Protein AF-A0A534P3T1-F1 (afdb_monomer_lite)

Radius of gyration: 12.45 Å; chains: 1; bounding box: 28×22×39 Å

Secondary structure (DSSP, 8-state):
-PPPP--EEEEETTEEEE-STT-GGGPEEEES-HHHHHHHHHHTT-S--EEEEHHHHTTS---HHHHHTT-

Structure (mmCIF, N/CA/C/O backbone):
data_AF-A0A534P3T1-F1
#
_entry.id   AF-A0A534P3T1-F1
#
loop_
_atom_site.group_PDB
_atom_site.id
_atom_site.type_symbol
_atom_site.label_atom_id
_atom_site.label_alt_id
_atom_site.label_comp_id
_atom_site.label_asym_id
_atom_site.label_entity_id
_atom_site.label_seq_id
_atom_site.pdbx_PDB_ins_code
_atom_site.Cartn_x
_atom_site.Cartn_y
_atom_site.Cartn_z
_atom_site.occupancy
_atom_site.B_iso_or_equiv
_atom_site.auth_seq_id
_atom_site.auth_comp_id
_atom_site.auth_asym_id
_atom_site.auth_atom_id
_atom_site.pdbx_PDB_model_num
ATOM 1 N N . MET A 1 1 ? -0.332 12.167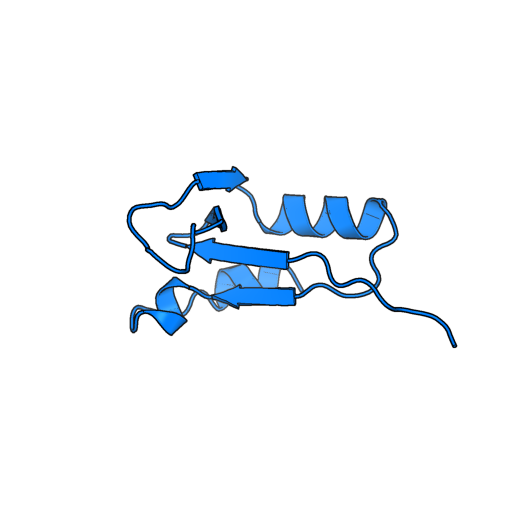 26.723 1.00 64.81 1 MET A N 1
ATOM 2 C CA . MET A 1 1 ? 0.032 12.184 25.288 1.00 64.81 1 MET A CA 1
ATOM 3 C C . MET A 1 1 ? -0.364 10.853 24.677 1.00 64.81 1 MET A C 1
ATOM 5 O O . MET A 1 1 ? 0.134 9.831 25.134 1.00 64.81 1 MET A O 1
ATOM 9 N N . THR A 1 2 ? -1.263 10.845 23.696 1.00 83.75 2 THR A N 1
ATOM 10 C CA . THR A 1 2 ? -1.720 9.607 23.042 1.00 83.75 2 THR A CA 1
ATOM 11 C C . THR A 1 2 ? -0.880 9.367 21.791 1.00 83.75 2 THR A C 1
ATOM 13 O O . THR A 1 2 ? -0.749 10.265 20.963 1.00 83.75 2 THR A O 1
ATOM 16 N N . ARG A 1 3 ? -0.279 8.180 21.656 1.00 87.25 3 ARG A N 1
ATOM 17 C CA . ARG A 1 3 ? 0.446 7.790 20.436 1.00 87.25 3 ARG A CA 1
ATOM 18 C C . ARG A 1 3 ? -0.560 7.326 19.381 1.00 87.25 3 ARG A C 1
ATOM 20 O O . ARG A 1 3 ? -1.445 6.538 19.700 1.00 87.25 3 ARG A O 1
ATOM 27 N N . VAL A 1 4 ? -0.413 7.797 18.145 1.00 92.50 4 VAL A N 1
ATOM 28 C CA . VAL A 1 4 ? -1.210 7.346 16.993 1.00 92.50 4 VAL A CA 1
ATOM 29 C C . VAL A 1 4 ? -0.395 6.320 16.210 1.00 92.50 4 VAL A C 1
ATOM 31 O O . VAL A 1 4 ? 0.785 6.545 15.947 1.00 92.50 4 VAL A O 1
ATOM 34 N N . LEU A 1 5 ? -1.017 5.195 15.858 1.00 93.50 5 LEU A N 1
ATOM 35 C CA . LEU A 1 5 ? -0.424 4.171 15.000 1.00 93.50 5 LEU A CA 1
ATOM 36 C C . LEU A 1 5 ? -0.983 4.306 13.583 1.00 93.50 5 LEU A C 1
ATOM 38 O O . LEU A 1 5 ? -2.189 4.474 13.408 1.00 93.50 5 LEU A O 1
ATOM 42 N N . TYR A 1 6 ? -0.099 4.190 12.594 1.00 96.56 6 TYR A N 1
ATOM 43 C CA . TYR A 1 6 ? -0.425 4.260 11.172 1.00 96.56 6 TYR A CA 1
ATOM 44 C C . TYR A 1 6 ? -0.027 2.935 10.513 1.00 96.56 6 TYR A C 1
ATOM 46 O O . TYR A 1 6 ? 1.144 2.758 10.166 1.00 96.56 6 TYR A O 1
ATOM 54 N N . PRO A 1 7 ? -0.947 1.965 10.375 1.00 96.75 7 PRO A N 1
ATOM 55 C CA . PRO A 1 7 ? -0.690 0.771 9.583 1.00 96.75 7 PRO A CA 1
ATOM 56 C C . PRO A 1 7 ? -0.298 1.152 8.153 1.00 96.75 7 PRO A C 1
ATOM 58 O O . PRO A 1 7 ? -0.904 2.044 7.554 1.00 96.75 7 PRO A O 1
ATOM 61 N N . ALA A 1 8 ? 0.730 0.487 7.629 1.00 97.81 8 ALA A N 1
ATOM 62 C CA . ALA A 1 8 ? 1.298 0.796 6.324 1.00 97.81 8 ALA A CA 1
ATOM 63 C C . ALA A 1 8 ? 0.799 -0.167 5.239 1.00 97.81 8 ALA A C 1
ATOM 65 O O . ALA A 1 8 ? 0.747 -1.380 5.469 1.00 97.81 8 ALA A O 1
ATOM 66 N N . ILE A 1 9 ? 0.486 0.376 4.063 1.00 98.38 9 ILE A N 1
ATOM 67 C CA . ILE A 1 9 ? 0.210 -0.367 2.831 1.00 98.38 9 ILE A CA 1
ATOM 68 C C . ILE A 1 9 ? 1.143 0.178 1.748 1.00 98.38 9 ILE A C 1
ATOM 70 O O . ILE A 1 9 ? 0.920 1.271 1.227 1.00 98.38 9 ILE A O 1
ATOM 74 N N . ASP A 1 10 ? 2.170 -0.595 1.401 1.00 98.56 10 ASP A N 1
ATOM 75 C CA . ASP A 1 10 ? 3.060 -0.268 0.289 1.00 98.56 10 ASP A CA 1
ATOM 76 C C . ASP A 1 10 ? 2.521 -0.947 -0.980 1.00 98.56 10 ASP A C 1
ATOM 78 O O . ASP A 1 10 ? 2.324 -2.163 -0.999 1.00 98.56 10 ASP A O 1
ATOM 82 N N . LEU A 1 11 ? 2.248 -0.173 -2.029 1.00 98.62 11 LEU A N 1
ATOM 83 C CA . LEU A 1 11 ? 1.647 -0.633 -3.278 1.00 98.62 11 LEU A CA 1
ATOM 84 C C . LEU A 1 11 ? 2.720 -0.860 -4.337 1.00 98.62 11 LEU A C 1
ATOM 86 O O . LEU A 1 11 ? 3.402 0.084 -4.725 1.00 98.62 11 LEU A O 1
ATOM 90 N N . LEU A 1 12 ? 2.828 -2.079 -4.856 1.00 98.56 12 LEU A N 1
ATOM 91 C CA . LEU A 1 12 ? 3.731 -2.418 -5.957 1.00 98.56 12 LEU A CA 1
ATOM 92 C C . LEU A 1 12 ? 3.014 -3.334 -6.948 1.00 98.56 12 LEU A C 1
ATOM 94 O O . LEU A 1 12 ? 2.537 -4.406 -6.561 1.00 98.56 12 LEU A O 1
ATOM 98 N N . ALA A 1 13 ? 2.947 -2.927 -8.217 1.00 97.56 13 ALA A N 1
ATOM 99 C CA . ALA A 1 13 ? 2.253 -3.643 -9.283 1.00 97.56 13 ALA A CA 1
ATOM 100 C C . ALA A 1 13 ? 0.827 -4.078 -8.884 1.00 97.56 13 ALA A C 1
ATOM 102 O O . ALA A 1 13 ? 0.446 -5.241 -9.034 1.00 97.56 13 ALA A O 1
ATOM 103 N N . GLY A 1 14 ? 0.053 -3.154 -8.310 1.00 98.06 14 GLY A N 1
ATOM 104 C CA . GLY A 1 14 ? -1.339 -3.365 -7.909 1.00 98.06 14 GLY A CA 1
ATOM 105 C C . GLY A 1 14 ? -1.560 -4.120 -6.594 1.00 98.06 14 GLY A C 1
ATOM 106 O O . GLY A 1 14 ? -2.711 -4.345 -6.222 1.00 98.06 14 GLY A O 1
ATOM 107 N N . ARG A 1 15 ? -0.498 -4.514 -5.880 1.00 98.56 15 ARG A N 1
ATOM 108 C CA . ARG A 1 15 ? -0.570 -5.382 -4.690 1.00 98.56 15 ARG A CA 1
ATOM 109 C C . ARG A 1 15 ? 0.014 -4.717 -3.452 1.00 98.56 15 ARG A C 1
ATOM 111 O O . ARG A 1 15 ? 0.877 -3.852 -3.565 1.00 98.56 15 ARG A O 1
ATOM 118 N N . ALA A 1 16 ? -0.412 -5.166 -2.272 1.00 98.44 16 ALA A N 1
ATOM 119 C CA . ALA A 1 16 ? 0.157 -4.737 -0.999 1.00 98.44 16 ALA A CA 1
ATOM 120 C C . ALA A 1 16 ? 1.388 -5.591 -0.673 1.00 98.44 16 ALA A C 1
ATOM 122 O O . ALA A 1 16 ? 1.290 -6.816 -0.531 1.00 98.44 16 ALA A O 1
ATOM 123 N N . VAL A 1 17 ? 2.547 -4.950 -0.544 1.00 98.56 17 VAL A N 1
ATOM 124 C CA . VAL A 1 17 ? 3.837 -5.619 -0.359 1.00 98.56 17 VAL A CA 1
ATOM 125 C C . VAL A 1 17 ? 4.607 -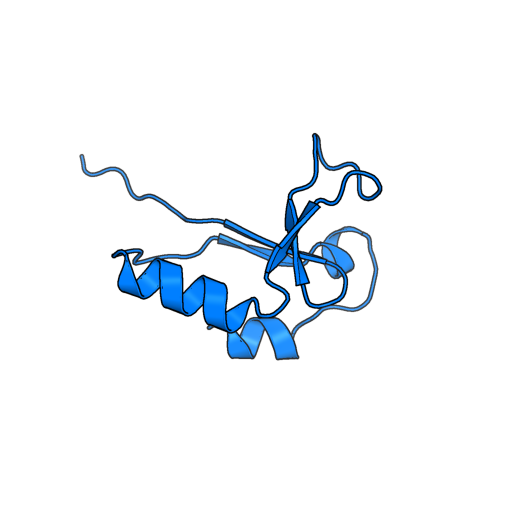5.079 0.845 1.00 98.56 17 VAL A C 1
ATOM 127 O O . VAL A 1 17 ? 4.218 -4.106 1.485 1.00 98.56 17 VAL A O 1
ATOM 130 N N . ARG A 1 18 ? 5.737 -5.717 1.149 1.00 98.25 18 ARG A N 1
ATOM 131 C CA . ARG A 1 18 ? 6.817 -5.127 1.942 1.00 98.25 18 ARG A CA 1
ATOM 132 C C . ARG A 1 18 ? 8.144 -5.367 1.244 1.00 98.25 18 ARG A C 1
ATOM 134 O O . ARG A 1 18 ? 8.392 -6.476 0.771 1.00 98.25 18 ARG A O 1
ATOM 141 N N . LEU A 1 19 ? 9.001 -4.352 1.244 1.00 98.19 19 LEU A N 1
ATOM 142 C CA . LEU A 1 19 ? 10.391 -4.471 0.812 1.00 98.19 19 LEU A CA 1
ATOM 143 C C . LEU A 1 19 ? 11.307 -4.612 2.030 1.00 98.19 19 LEU A C 1
ATOM 145 O O . LEU A 1 19 ? 11.114 -3.950 3.053 1.00 98.19 19 LEU A O 1
ATOM 149 N N . ARG A 1 20 ? 12.350 -5.429 1.911 1.00 97.62 20 ARG A N 1
ATOM 150 C CA . ARG A 1 20 ? 13.488 -5.416 2.829 1.00 97.62 20 ARG A CA 1
ATOM 151 C C . ARG A 1 20 ? 14.417 -4.279 2.415 1.00 97.62 20 ARG A C 1
ATOM 153 O O . ARG A 1 20 ? 14.921 -4.272 1.301 1.00 97.62 20 ARG A O 1
ATOM 160 N N . GLN A 1 21 ? 14.619 -3.310 3.310 1.00 96.12 21 GLN A N 1
ATOM 161 C CA . GLN A 1 21 ? 15.530 -2.172 3.094 1.00 96.12 2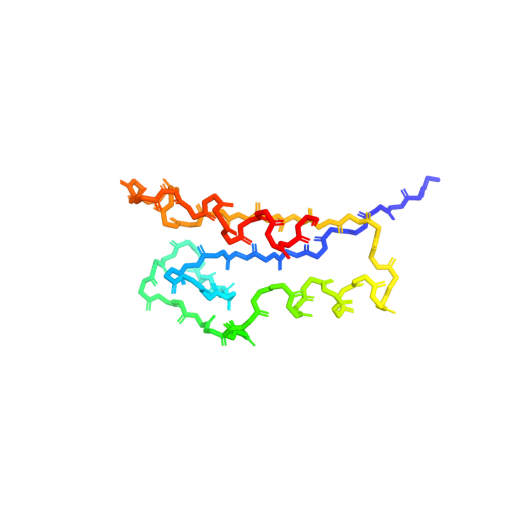1 GLN A CA 1
ATOM 162 C C . GLN A 1 21 ? 15.273 -1.387 1.787 1.00 96.12 21 GLN A C 1
ATOM 164 O O . GLN A 1 21 ? 16.186 -0.797 1.226 1.00 96.12 21 GLN A O 1
ATOM 169 N N . GLY A 1 22 ? 14.028 -1.370 1.296 1.00 95.50 22 GLY A N 1
ATOM 170 C CA . GLY A 1 22 ? 13.665 -0.673 0.056 1.00 95.50 22 GLY A CA 1
ATOM 171 C C . GLY A 1 22 ? 14.069 -1.396 -1.235 1.00 95.50 22 GLY A C 1
ATOM 172 O O . GLY A 1 22 ? 13.825 -0.878 -2.320 1.00 95.50 22 GLY A O 1
ATOM 173 N N . GLU A 1 23 ? 14.640 -2.601 -1.159 1.00 97.06 23 GLU A N 1
ATOM 174 C CA . GLU A 1 23 ? 15.033 -3.355 -2.348 1.00 97.06 23 GLU A CA 1
ATOM 175 C C . GLU A 1 23 ? 13.808 -3.942 -3.059 1.00 97.06 23 GLU A C 1
ATOM 177 O O . GLU A 1 23 ? 13.162 -4.859 -2.548 1.00 97.06 23 GLU A O 1
ATOM 182 N N . ARG A 1 24 ? 13.502 -3.468 -4.271 1.00 95.12 24 ARG A N 1
ATOM 183 C CA . ARG A 1 24 ? 12.317 -3.899 -5.039 1.00 95.12 24 ARG A CA 1
ATOM 184 C C . ARG A 1 24 ? 12.250 -5.413 -5.265 1.00 95.12 24 ARG A C 1
ATOM 186 O O . ARG A 1 24 ? 11.189 -6.013 -5.141 1.00 95.12 24 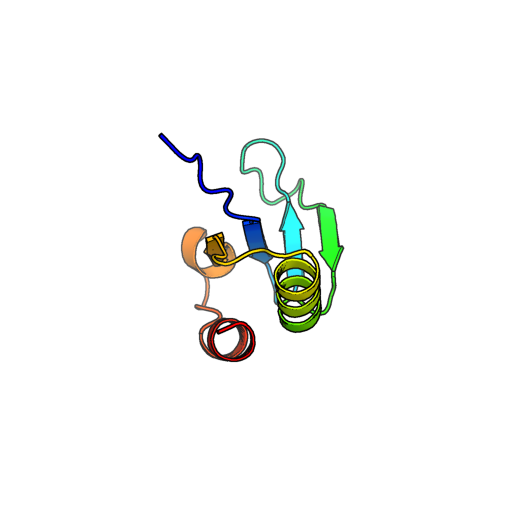ARG A O 1
ATOM 193 N N . GLN A 1 25 ? 13.392 -6.039 -5.536 1.00 96.06 25 GLN A N 1
ATOM 194 C CA . GLN A 1 25 ? 13.525 -7.488 -5.740 1.00 96.06 25 GLN A CA 1
ATOM 195 C C . GLN A 1 25 ? 13.203 -8.330 -4.494 1.00 96.06 25 GLN A C 1
ATOM 197 O O . GLN A 1 25 ? 12.942 -9.522 -4.604 1.00 96.06 25 GLN A O 1
ATOM 202 N N . SER A 1 26 ? 13.198 -7.716 -3.309 1.00 97.75 26 SER A N 1
ATOM 203 C CA . SER A 1 26 ? 12.873 -8.384 -2.046 1.00 97.75 26 SER A CA 1
ATOM 204 C C . SER A 1 26 ? 11.378 -8.356 -1.712 1.00 97.75 26 SER A C 1
ATOM 206 O O . SER A 1 26 ? 10.991 -8.721 -0.600 1.00 97.75 26 SER A O 1
ATOM 208 N N . ALA A 1 27 ? 10.539 -7.885 -2.642 1.00 97.62 27 ALA A N 1
ATOM 209 C CA . ALA A 1 27 ? 9.116 -7.710 -2.413 1.00 97.62 27 ALA A CA 1
ATOM 210 C C . ALA A 1 27 ? 8.450 -9.009 -1.951 1.00 97.62 27 ALA A C 1
ATOM 212 O O . ALA A 1 27 ? 8.401 -10.009 -2.668 1.00 97.62 27 ALA A O 1
ATOM 213 N N . ARG A 1 28 ? 7.864 -8.957 -0.756 1.00 98.25 28 ARG A N 1
ATOM 214 C CA . ARG A 1 28 ? 6.937 -9.973 -0.267 1.00 98.25 28 ARG A CA 1
ATOM 215 C C . ARG A 1 28 ? 5.516 -9.452 -0.395 1.00 98.25 28 ARG A C 1
ATOM 217 O O . ARG A 1 28 ? 5.208 -8.400 0.159 1.00 98.25 28 ARG A O 1
ATOM 224 N N . VAL A 1 29 ? 4.658 -10.202 -1.079 1.00 98.19 29 VAL A N 1
ATOM 225 C CA . VAL A 1 29 ? 3.224 -9.899 -1.185 1.00 98.19 29 VAL A CA 1
ATOM 226 C C . VAL A 1 29 ? 2.517 -10.309 0.106 1.00 98.19 29 VAL A C 1
ATOM 228 O O . VAL A 1 29 ? 2.731 -11.411 0.612 1.00 98.19 29 VAL A O 1
ATOM 231 N N . TYR A 1 30 ? 1.693 -9.407 0.636 1.00 96.62 30 TYR A N 1
ATOM 232 C CA . TYR A 1 30 ? 0.832 -9.641 1.800 1.00 96.62 30 TYR A CA 1
ATOM 233 C C . TYR A 1 30 ? -0.647 -9.719 1.421 1.00 96.62 30 TYR A C 1
ATOM 235 O O . TYR A 1 30 ? -1.400 -10.427 2.083 1.00 96.62 30 TYR A O 1
ATOM 243 N N . SER A 1 31 ? -1.063 -9.001 0.376 1.00 97.19 31 SER A N 1
ATOM 244 C CA . SER A 1 31 ? -2.427 -9.049 -0.148 1.00 97.19 31 SER A CA 1
ATOM 245 C C . SER A 1 31 ? -2.449 -8.659 -1.623 1.00 97.19 31 SER A C 1
ATOM 247 O O . SER A 1 31 ? -1.781 -7.703 -2.027 1.00 97.19 31 SER A O 1
ATOM 249 N N . ASP A 1 32 ? -3.265 -9.364 -2.404 1.00 98.06 32 ASP A N 1
ATOM 250 C CA . ASP A 1 32 ? -3.600 -9.001 -3.784 1.00 98.06 32 ASP A CA 1
ATOM 251 C C . ASP A 1 32 ? -4.782 -8.008 -3.866 1.00 98.06 32 ASP A C 1
ATOM 253 O O . ASP A 1 32 ? -5.086 -7.494 -4.939 1.00 98.06 32 ASP A O 1
ATOM 257 N N . ASP A 1 33 ? -5.426 -7.690 -2.733 1.00 98.12 33 ASP A N 1
ATOM 258 C CA . ASP A 1 33 ? -6.496 -6.686 -2.612 1.00 98.12 33 ASP A CA 1
ATOM 259 C C . ASP A 1 33 ? -6.130 -5.642 -1.530 1.00 98.12 33 ASP A C 1
ATOM 261 O O . ASP A 1 33 ? -6.455 -5.807 -0.344 1.00 98.12 33 ASP A O 1
ATOM 265 N N . PRO A 1 34 ? -5.417 -4.559 -1.901 1.00 98.31 34 PRO A N 1
ATOM 266 C CA . PRO A 1 34 ? -5.062 -3.490 -0.968 1.00 98.31 34 PRO A CA 1
ATOM 267 C C . PRO A 1 34 ? -6.273 -2.772 -0.339 1.00 98.31 34 PRO A C 1
ATOM 269 O O . PRO A 1 34 ? -6.235 -2.531 0.870 1.00 98.31 34 PRO A O 1
ATOM 272 N N . PRO A 1 35 ? -7.376 -2.485 -1.066 1.00 98.38 35 PRO A N 1
ATOM 273 C CA . PRO A 1 35 ? -8.619 -2.024 -0.446 1.00 98.38 35 PRO A CA 1
ATOM 274 C C . PRO A 1 35 ? -9.157 -2.955 0.651 1.00 98.38 35 PRO A C 1
ATOM 276 O O . PRO A 1 35 ? -9.608 -2.476 1.692 1.00 98.38 35 PRO A O 1
ATOM 279 N N . ALA A 1 36 ? -9.106 -4.280 0.473 1.00 98.00 36 ALA A N 1
ATOM 280 C CA . ALA A 1 36 ? -9.500 -5.213 1.537 1.00 98.00 36 ALA A CA 1
ATOM 281 C C . ALA A 1 36 ? -8.572 -5.135 2.754 1.00 98.00 36 ALA A C 1
ATOM 283 O O . ALA A 1 36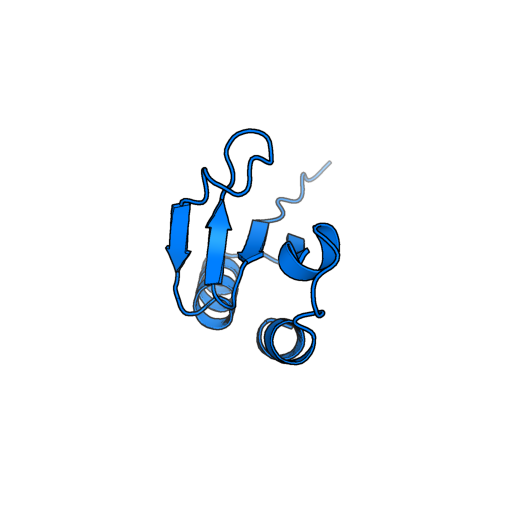 ? -9.055 -5.128 3.887 1.00 98.00 36 ALA A O 1
ATOM 284 N N . GLN A 1 37 ? -7.261 -5.010 2.532 1.00 97.75 37 GLN A N 1
ATOM 285 C CA . GLN A 1 37 ? -6.285 -4.823 3.608 1.00 97.75 37 GLN A CA 1
ATOM 286 C C . GLN A 1 37 ? -6.561 -3.534 4.403 1.00 97.75 37 GLN A C 1
ATOM 288 O O . GLN A 1 37 ? -6.518 -3.540 5.634 1.00 97.75 37 GLN A O 1
ATOM 293 N N . ALA A 1 38 ? -6.896 -2.440 3.714 1.00 97.69 38 ALA A N 1
ATOM 294 C CA . ALA A 1 38 ? -7.279 -1.175 4.335 1.00 97.69 38 ALA A CA 1
ATOM 295 C C . ALA A 1 38 ? -8.541 -1.318 5.197 1.00 97.69 38 ALA A C 1
ATOM 297 O O . ALA A 1 38 ? -8.532 -0.938 6.370 1.00 97.69 38 ALA A O 1
ATOM 298 N N . ARG A 1 39 ? -9.593 -1.956 4.660 1.00 97.75 39 ARG A N 1
ATOM 299 C CA . ARG A 1 39 ? -10.820 -2.266 5.416 1.00 97.75 39 ARG A CA 1
ATOM 300 C C . ARG A 1 39 ? -10.527 -3.105 6.659 1.00 97.75 39 ARG A C 1
ATOM 302 O O . ARG A 1 39 ? -11.093 -2.834 7.714 1.00 97.75 39 ARG A O 1
ATOM 309 N N . ALA A 1 40 ? -9.619 -4.077 6.567 1.00 97.38 40 ALA A N 1
ATOM 310 C CA . ALA A 1 40 ? -9.212 -4.887 7.710 1.00 97.38 40 ALA A CA 1
ATOM 311 C C . ALA A 1 40 ? -8.514 -4.048 8.793 1.00 97.38 40 ALA A C 1
ATOM 313 O O . ALA A 1 40 ? -8.816 -4.209 9.973 1.00 97.38 40 ALA A O 1
ATOM 314 N N . PHE A 1 41 ? -7.628 -3.115 8.429 1.00 97.19 41 PHE A N 1
ATOM 315 C CA . PHE A 1 41 ? -7.017 -2.209 9.408 1.00 97.19 41 PHE A CA 1
ATOM 316 C C . PHE A 1 41 ? -8.045 -1.302 10.088 1.00 97.19 41 PHE A C 1
ATOM 318 O O . PHE A 1 41 ? -8.007 -1.163 11.312 1.00 97.19 41 PHE A O 1
ATOM 325 N N . VAL A 1 42 ? -8.991 -0.744 9.329 1.00 96.56 42 VAL A N 1
ATOM 326 C CA . VAL A 1 42 ? -10.093 0.058 9.884 1.00 96.56 42 VAL A CA 1
ATOM 327 C C . VAL A 1 42 ? -10.945 -0.776 10.845 1.00 96.56 42 VAL A C 1
ATOM 329 O O . VAL A 1 42 ? -11.223 -0.332 11.957 1.00 96.56 42 VAL A O 1
ATOM 332 N N . ALA A 1 43 ? -11.285 -2.016 10.475 1.00 97.62 43 ALA A N 1
ATOM 333 C CA . ALA A 1 43 ? -12.034 -2.934 11.335 1.00 97.62 43 ALA A CA 1
ATOM 334 C C . ALA A 1 43 ? -11.290 -3.282 12.641 1.00 97.62 43 ALA A C 1
ATOM 336 O O . ALA A 1 43 ? -11.925 -3.556 13.655 1.00 97.62 43 ALA A O 1
ATOM 337 N N . ASN A 1 44 ? -9.954 -3.216 12.641 1.00 96.75 44 ASN A N 1
ATOM 338 C CA . ASN A 1 44 ? -9.105 -3.388 13.826 1.00 96.75 44 ASN A CA 1
ATOM 339 C C . ASN A 1 44 ? -8.835 -2.071 14.588 1.00 96.75 44 ASN A C 1
ATOM 341 O O . ASN A 1 44 ? -7.981 -2.029 15.474 1.00 96.75 44 ASN A O 1
ATOM 345 N N . GLY A 1 45 ? -9.550 -0.989 14.265 1.00 96.06 45 GLY A N 1
ATOM 346 C CA . GLY A 1 45 ? -9.506 0.274 15.007 1.00 96.06 45 GLY A CA 1
ATOM 347 C C . GLY A 1 45 ? -8.507 1.308 14.485 1.00 96.06 45 GLY A C 1
ATOM 348 O O . GLY A 1 45 ? -8.311 2.340 15.134 1.00 96.06 45 GLY A O 1
ATOM 349 N N . ALA A 1 46 ? -7.879 1.080 13.327 1.00 96.19 46 ALA A N 1
ATOM 350 C CA . ALA A 1 46 ? -7.029 2.092 12.709 1.00 96.19 46 ALA A CA 1
ATOM 351 C C . ALA A 1 46 ? -7.866 3.297 12.256 1.00 96.19 46 ALA A C 1
ATOM 353 O O . ALA A 1 46 ? -8.844 3.154 11.526 1.00 96.19 46 ALA A O 1
ATOM 354 N N . ARG A 1 47 ? -7.457 4.499 12.672 1.00 95.00 47 ARG A N 1
ATOM 355 C CA . ARG A 1 47 ? -8.073 5.769 12.237 1.00 95.00 47 ARG A CA 1
ATOM 356 C C . ARG A 1 47 ? -7.369 6.411 11.050 1.00 95.00 47 ARG A C 1
ATOM 358 O O . ARG A 1 47 ? -7.927 7.290 10.408 1.00 95.00 47 ARG A O 1
ATOM 365 N N . TYR A 1 48 ? -6.137 5.991 10.799 1.00 96.12 48 TYR A N 1
ATOM 366 C CA . TYR A 1 48 ? -5.289 6.516 9.746 1.00 96.12 48 TYR A CA 1
ATOM 367 C C . TYR A 1 48 ? -4.548 5.362 9.092 1.00 96.12 48 TYR A C 1
ATOM 369 O O . TYR A 1 48 ? -4.220 4.380 9.758 1.00 96.12 48 TYR A O 1
ATOM 377 N N . LEU A 1 49 ? -4.245 5.516 7.809 1.00 97.06 49 LEU A N 1
ATOM 378 C CA . LEU A 1 49 ? -3.408 4.604 7.042 1.00 97.06 49 LEU A CA 1
ATOM 379 C C . LEU A 1 49 ? -2.232 5.385 6.464 1.00 97.06 49 LEU A C 1
ATOM 381 O O . LEU A 1 49 ? -2.380 6.540 6.067 1.00 97.06 49 LEU A O 1
ATOM 385 N N . HIS A 1 50 ? -1.067 4.748 6.412 1.00 97.81 50 HIS A N 1
ATOM 386 C CA . HIS A 1 50 ? 0.079 5.246 5.663 1.00 97.81 50 HIS A CA 1
ATOM 387 C C . HIS A 1 50 ? 0.184 4.447 4.363 1.00 97.81 50 HIS A C 1
ATOM 389 O O . HIS A 1 50 ? 0.508 3.263 4.390 1.00 97.81 50 HIS A O 1
ATOM 395 N N . VAL A 1 51 ? -0.141 5.069 3.232 1.00 97.94 51 VAL A N 1
ATOM 396 C CA . VAL A 1 51 ? -0.153 4.399 1.925 1.00 97.94 51 VAL A CA 1
ATOM 397 C C . VAL A 1 51 ? 0.983 4.948 1.074 1.00 97.94 51 VAL A C 1
ATOM 399 O O . VAL A 1 51 ? 1.110 6.165 0.933 1.00 97.94 51 VAL A O 1
ATOM 402 N N . 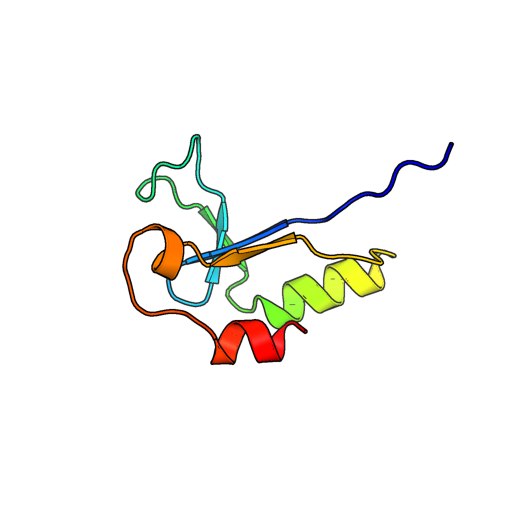VAL A 1 52 ? 1.799 4.058 0.509 1.00 98.31 52 VAL A N 1
ATOM 403 C CA . VAL A 1 52 ? 2.937 4.413 -0.349 1.00 98.31 52 VAL A CA 1
ATOM 404 C C . VAL A 1 52 ? 2.751 3.770 -1.714 1.00 98.31 52 VAL A C 1
ATOM 406 O O . VAL A 1 52 ? 2.608 2.558 -1.813 1.00 98.31 52 VAL A O 1
ATOM 409 N N . ASP A 1 53 ? 2.783 4.566 -2.778 1.00 98.56 53 ASP A N 1
ATOM 410 C CA . ASP A 1 53 ? 2.836 4.064 -4.152 1.00 98.56 53 ASP A CA 1
ATOM 411 C C . ASP A 1 53 ? 4.298 3.821 -4.546 1.00 98.56 53 ASP A C 1
ATOM 413 O O . ASP A 1 53 ? 5.023 4.761 -4.882 1.00 98.56 53 ASP A O 1
ATOM 417 N N . LEU A 1 54 ? 4.752 2.568 -4.452 1.00 98.62 54 LEU A N 1
ATOM 418 C CA . LEU A 1 54 ? 6.132 2.210 -4.773 1.00 98.62 54 LEU A CA 1
ATOM 419 C C . LEU A 1 54 ? 6.399 2.253 -6.275 1.00 98.62 54 LEU A C 1
ATOM 421 O O . LEU A 1 54 ? 7.509 2.609 -6.654 1.00 98.62 54 LEU A O 1
ATOM 425 N N . ASP A 1 55 ? 5.414 1.944 -7.124 1.00 98.44 55 ASP A N 1
ATOM 426 C CA . ASP A 1 55 ? 5.583 2.070 -8.577 1.00 98.44 55 ASP A CA 1
ATOM 427 C C . ASP A 1 55 ? 5.921 3.530 -8.916 1.00 98.44 55 ASP A C 1
ATOM 429 O O . ASP A 1 55 ? 6.958 3.804 -9.522 1.00 98.44 55 ASP A O 1
ATOM 433 N N . ALA A 1 56 ? 5.142 4.488 -8.403 1.00 98.31 56 ALA A N 1
ATOM 434 C CA . ALA A 1 56 ? 5.448 5.910 -8.557 1.00 98.31 56 ALA A CA 1
ATOM 435 C C . ALA A 1 56 ? 6.793 6.316 -7.927 1.00 98.31 56 ALA A C 1
ATOM 437 O O . ALA A 1 56 ? 7.531 7.104 -8.520 1.00 98.31 56 ALA A O 1
ATOM 438 N N . ALA A 1 57 ? 7.126 5.791 -6.743 1.00 98.00 57 ALA A N 1
ATOM 439 C CA . ALA A 1 57 ? 8.392 6.088 -6.067 1.00 98.00 57 ALA A CA 1
ATOM 440 C C . ALA A 1 57 ? 9.617 5.580 -6.849 1.00 98.00 57 ALA A C 1
ATOM 442 O O . ALA A 1 57 ? 10.674 6.208 -6.805 1.00 98.00 57 ALA A O 1
ATOM 443 N N . PHE A 1 58 ? 9.471 4.482 -7.597 1.00 97.81 58 PHE A N 1
ATOM 444 C CA . PHE A 1 58 ? 10.492 3.955 -8.505 1.00 97.81 58 PHE A CA 1
ATOM 445 C C . PHE A 1 58 ? 10.461 4.591 -9.906 1.00 97.81 58 PHE A C 1
ATOM 447 O O . PHE A 1 58 ? 11.237 4.189 -10.770 1.00 97.81 58 PHE A O 1
ATOM 454 N N . GLY A 1 59 ? 9.613 5.599 -10.135 1.00 97.88 59 GLY A N 1
ATOM 455 C CA . GLY A 1 59 ? 9.528 6.324 -11.406 1.00 97.88 59 GLY A CA 1
ATOM 456 C C . GLY A 1 59 ? 8.592 5.695 -12.441 1.00 97.88 59 GLY A C 1
ATOM 457 O O . GLY A 1 59 ? 8.619 6.091 -13.605 1.00 97.88 59 GLY A O 1
ATOM 458 N N . GLU A 1 60 ? 7.760 4.735 -12.042 1.00 97.62 60 GLU A N 1
ATOM 459 C CA . GLU A 1 60 ? 6.735 4.134 -12.892 1.00 97.62 60 GLU A CA 1
ATOM 460 C C . GLU A 1 60 ? 5.394 4.879 -12.794 1.00 97.62 60 GLU A C 1
ATOM 462 O O . GLU A 1 60 ? 5.248 5.923 -12.148 1.00 97.62 60 GLU A O 1
ATOM 467 N N . LYS A 1 61 ? 4.386 4.367 -13.506 1.00 97.56 61 LYS A N 1
ATOM 468 C CA . LYS A 1 61 ? 3.064 4.986 -13.563 1.00 97.56 61 LYS A CA 1
ATOM 469 C C . LYS A 1 61 ? 2.402 4.962 -12.182 1.00 97.56 61 LYS A C 1
ATOM 471 O O . LYS A 1 61 ? 2.293 3.916 -11.556 1.00 97.56 61 LYS A O 1
ATOM 476 N N . ARG A 1 62 ? 1.869 6.117 -11.774 1.00 98.38 62 ARG A N 1
ATOM 477 C CA . ARG A 1 62 ? 1.076 6.256 -10.545 1.00 98.38 62 ARG A CA 1
ATOM 478 C C . ARG A 1 62 ? -0.153 5.353 -10.552 1.00 98.38 62 ARG A C 1
ATOM 480 O O . ARG A 1 62 ? -0.889 5.289 -11.540 1.00 98.38 62 ARG A O 1
ATOM 487 N N . GLN A 1 63 ? -0.432 4.757 -9.404 1.00 97.94 63 GLN A N 1
ATOM 488 C CA . GLN A 1 63 ? -1.558 3.864 -9.152 1.00 97.94 63 GLN A CA 1
ATOM 489 C C . GLN A 1 63 ? -2.777 4.622 -8.588 1.00 97.94 63 GLN A C 1
ATOM 491 O O . GLN A 1 63 ? -3.465 4.130 -7.698 1.00 97.94 63 GLN A O 1
ATOM 496 N N . THR A 1 64 ? -3.080 5.823 -9.101 1.00 97.56 64 THR A N 1
ATOM 497 C CA . THR A 1 64 ? -4.120 6.723 -8.555 1.00 97.56 64 THR A CA 1
ATOM 498 C C . THR A 1 64 ? -5.484 6.048 -8.388 1.00 97.56 64 THR A C 1
ATOM 500 O O . THR A 1 64 ? -6.058 6.114 -7.308 1.00 97.56 64 THR A O 1
ATOM 503 N N . ALA A 1 65 ? -5.954 5.314 -9.401 1.00 97.88 65 ALA A N 1
ATOM 504 C CA . ALA A 1 65 ? -7.240 4.613 -9.339 1.00 97.88 65 ALA A CA 1
ATOM 505 C C . ALA A 1 65 ? -7.287 3.519 -8.253 1.00 97.88 65 ALA A C 1
ATOM 507 O O . ALA A 1 65 ? -8.348 3.205 -7.723 1.00 97.88 65 ALA A O 1
ATOM 508 N N . LEU A 1 66 ? -6.145 2.911 -7.914 1.00 98.00 66 LEU A N 1
ATOM 509 C CA . LEU A 1 66 ? -6.067 1.953 -6.811 1.00 98.00 66 LEU A CA 1
ATOM 510 C C . LEU A 1 66 ? -6.084 2.669 -5.458 1.00 98.00 66 LEU A C 1
ATOM 512 O O . LEU A 1 66 ? -6.766 2.216 -4.543 1.00 98.00 66 LEU A O 1
ATOM 516 N N . ILE A 1 67 ? -5.375 3.793 -5.345 1.00 97.75 67 ILE A N 1
ATOM 517 C CA . ILE A 1 67 ? -5.343 4.619 -4.131 1.00 97.75 67 ILE A CA 1
ATOM 518 C C . ILE A 1 67 ? -6.743 5.166 -3.813 1.00 97.75 67 ILE A C 1
ATOM 520 O O . ILE A 1 67 ? -7.169 5.100 -2.665 1.00 97.75 67 ILE A O 1
ATOM 524 N N . GLU A 1 68 ? -7.500 5.610 -4.819 1.00 97.44 68 GLU A N 1
ATOM 525 C CA . GLU A 1 68 ? -8.895 6.058 -4.663 1.00 97.44 68 GLU A CA 1
ATOM 526 C C . GLU A 1 68 ? -9.828 4.963 -4.127 1.00 97.44 68 GLU A C 1
ATOM 528 O O . GLU A 1 68 ? -10.810 5.269 -3.468 1.00 97.44 68 GLU A O 1
ATOM 533 N N . ARG A 1 69 ? -9.525 3.682 -4.372 1.00 97.50 69 ARG A N 1
ATOM 534 C CA . ARG A 1 69 ? -10.303 2.553 -3.828 1.00 97.50 69 ARG A CA 1
ATOM 535 C C . ARG A 1 69 ? -9.944 2.208 -2.380 1.00 97.50 69 ARG A C 1
ATOM 537 O O . ARG A 1 69 ? -10.646 1.402 -1.768 1.00 97.50 69 ARG A O 1
ATOM 544 N N . ILE A 1 70 ? -8.820 2.719 -1.876 1.00 95.38 70 ILE A N 1
ATOM 545 C CA . ILE A 1 70 ? -8.367 2.548 -0.488 1.00 95.38 70 ILE A CA 1
ATOM 546 C C . ILE A 1 70 ? -8.933 3.656 0.410 1.00 95.38 70 ILE A C 1
ATOM 548 O O . ILE A 1 70 ? -9.189 3.391 1.586 1.00 95.38 70 ILE A O 1
ATOM 552 N N . ALA A 1 71 ? -9.066 4.868 -0.140 1.00 73.69 71 ALA A N 1
ATOM 553 C CA . ALA A 1 71 ? -9.548 6.066 0.543 1.00 73.69 71 ALA A CA 1
ATOM 554 C C . ALA A 1 71 ? -11.062 6.049 0.807 1.00 73.69 71 ALA A C 1
ATOM 556 O O . ALA A 1 71 ? -11.813 5.477 -0.015 1.00 73.69 71 ALA A O 1
#

Sequence (71 aa):
MTRVLYPAIDLLAGRAVRLRQGERQSARVYSDDPPAQARAFVANGARYLHVVDLDAAFGEKRQTALIERIA

Foldseek 3Di:
DDDADAAEFEDDPQFGWDADVLDPVRTDGPGSQLLVVLVVVVVVPHPHYHYHHSCVVVVHDDPVVSVVSND

pLDDT: mean 96.28, std 5.2, range [64.81, 98.62]